Protein AF-A6IAZ4-F1 (afdb_monomer_lite)

InterPro domains:
  IPR018502 Annexin repeat [PF00191] (1-43)
  IPR018502 Annexin repeat [PS51897] (1-45)
  IPR018502 Annexin repeat [SM00335] (1-43)
  IPR037104 Annexin superfamily [G3DSA:1.10.220.10] (1-46)
  IPR037104 Annexin superfamily [SSF47874] (1-48)

Structure (mmCIF, N/CA/C/O backbone):
data_AF-A6IAZ4-F1
#
_entry.id   AF-A6IAZ4-F1
#
loop_
_atom_site.group_PDB
_atom_site.id
_atom_site.type_symbol
_atom_site.label_atom_id
_atom_site.label_alt_id
_atom_site.label_comp_id
_atom_site.label_asym_id
_atom_site.label_entity_id
_atom_site.label_seq_id
_atom_site.pdbx_PDB_ins_code
_atom_site.Cartn_x
_atom_site.Cartn_y
_atom_site.Cartn_z
_atom_site.occupancy
_atom_site.B_iso_or_equiv
_atom_site.auth_seq_id
_atom_site.auth_comp_id
_atom_site.auth_asym_id
_atom_site.auth_atom_id
_atom_site.pdbx_PDB_model_num
ATOM 1 N N . MET A 1 1 ? 8.658 -3.160 1.944 1.00 80.38 1 MET A N 1
ATOM 2 C CA . MET A 1 1 ? 7.669 -3.608 0.940 1.00 80.38 1 MET A CA 1
ATOM 3 C C . MET A 1 1 ? 8.259 -4.717 0.088 1.00 80.38 1 MET A C 1
ATOM 5 O O . MET A 1 1 ? 7.924 -5.856 0.351 1.00 80.38 1 MET A O 1
ATOM 9 N N . VAL A 1 2 ? 9.211 -4.438 -0.810 1.00 90.38 2 VAL A N 1
ATOM 10 C CA . VAL A 1 2 ? 9.754 -5.437 -1.759 1.00 90.38 2 VAL A CA 1
ATOM 11 C C . VAL A 1 2 ? 10.239 -6.738 -1.097 1.00 90.38 2 VAL A C 1
ATOM 13 O O . VAL A 1 2 ? 9.786 -7.809 -1.469 1.00 90.38 2 VAL A O 1
ATOM 16 N N . SER A 1 3 ? 11.088 -6.668 -0.069 1.00 93.12 3 SER A N 1
ATOM 17 C CA . SER A 1 3 ? 11.695 -7.863 0.547 1.00 93.12 3 SER A CA 1
ATOM 18 C C . SER A 1 3 ? 10.741 -8.761 1.342 1.00 93.12 3 SER A C 1
ATOM 20 O O . SER A 1 3 ? 11.125 -9.866 1.703 1.00 93.12 3 SER A O 1
ATOM 22 N N . ARG A 1 4 ? 9.536 -8.285 1.672 1.00 94.44 4 ARG A N 1
ATOM 23 C CA . ARG A 1 4 ? 8.567 -9.001 2.524 1.00 94.44 4 ARG A CA 1
ATOM 24 C C . ARG A 1 4 ? 7.253 -9.302 1.810 1.00 94.44 4 ARG A C 1
ATOM 26 O O . ARG A 1 4 ? 6.422 -10.009 2.371 1.00 94.44 4 ARG A O 1
ATOM 33 N N . ALA A 1 5 ? 7.081 -8.786 0.590 1.00 91.38 5 ALA A N 1
ATOM 34 C CA . ALA A 1 5 ? 5.845 -8.888 -0.181 1.00 91.38 5 ALA A CA 1
ATOM 35 C C . ALA A 1 5 ? 5.393 -10.348 -0.366 1.00 91.38 5 ALA A C 1
ATOM 37 O O . ALA A 1 5 ? 4.216 -10.647 -0.207 1.00 91.38 5 ALA A O 1
ATOM 38 N N . GLU A 1 6 ? 6.339 -11.256 -0.618 1.00 92.38 6 GLU A N 1
ATOM 39 C CA . GLU A 1 6 ? 6.078 -12.684 -0.867 1.00 92.38 6 GLU A CA 1
ATOM 40 C C . GLU A 1 6 ? 6.351 -13.586 0.349 1.00 92.38 6 GLU A C 1
ATOM 42 O O . GLU A 1 6 ? 6.245 -14.803 0.246 1.00 92.38 6 GLU A O 1
ATOM 47 N N . ILE A 1 7 ? 6.731 -13.008 1.494 1.00 94.25 7 ILE A N 1
ATOM 48 C CA . ILE A 1 7 ? 7.111 -13.775 2.691 1.00 94.25 7 ILE A CA 1
ATOM 49 C C . ILE A 1 7 ? 5.975 -13.749 3.712 1.00 94.25 7 ILE A C 1
ATOM 51 O O . ILE A 1 7 ? 5.423 -14.787 4.056 1.00 94.25 7 ILE A O 1
ATOM 55 N N . ASP A 1 8 ? 5.630 -12.561 4.205 1.00 94.94 8 ASP A N 1
ATOM 56 C CA . ASP A 1 8 ? 4.746 -12.395 5.365 1.00 94.94 8 ASP A CA 1
ATOM 57 C C . ASP A 1 8 ? 3.960 -11.074 5.322 1.00 94.94 8 ASP A C 1
ATOM 59 O O . ASP A 1 8 ? 3.584 -10.499 6.346 1.00 94.94 8 ASP A O 1
ATOM 63 N N . MET A 1 9 ? 3.687 -10.563 4.117 1.00 94.06 9 MET A N 1
ATOM 64 C CA . MET A 1 9 ? 3.008 -9.277 3.944 1.00 94.06 9 MET A CA 1
ATOM 65 C C . MET A 1 9 ? 1.610 -9.249 4.584 1.00 94.06 9 MET A C 1
ATOM 67 O O . MET A 1 9 ? 1.198 -8.213 5.106 1.00 94.06 9 MET A O 1
ATOM 71 N N . LEU A 1 10 ? 0.896 -10.381 4.598 1.00 93.94 10 LEU A N 1
ATOM 72 C CA . LEU A 1 10 ? -0.413 -10.512 5.251 1.00 93.94 10 LEU A CA 1
ATOM 73 C C . LEU A 1 10 ? -0.320 -10.345 6.775 1.00 93.94 10 LEU A C 1
ATOM 75 O O . LEU A 1 10 ? -1.104 -9.597 7.361 1.00 93.94 10 LEU A O 1
ATOM 79 N N . ASP A 1 11 ? 0.681 -10.958 7.408 1.00 95.56 11 ASP A N 1
ATOM 80 C CA . ASP A 1 11 ? 0.894 -10.839 8.852 1.00 95.56 11 ASP A CA 1
ATOM 81 C C . ASP A 1 11 ? 1.285 -9.411 9.236 1.00 95.56 11 ASP A C 1
ATOM 83 O O . ASP A 1 11 ? 0.791 -8.860 10.225 1.00 95.56 11 ASP A O 1
ATOM 87 N N . ILE A 1 12 ? 2.134 -8.772 8.427 1.00 95.62 12 ILE A N 1
ATOM 88 C CA . ILE A 1 12 ? 2.521 -7.372 8.6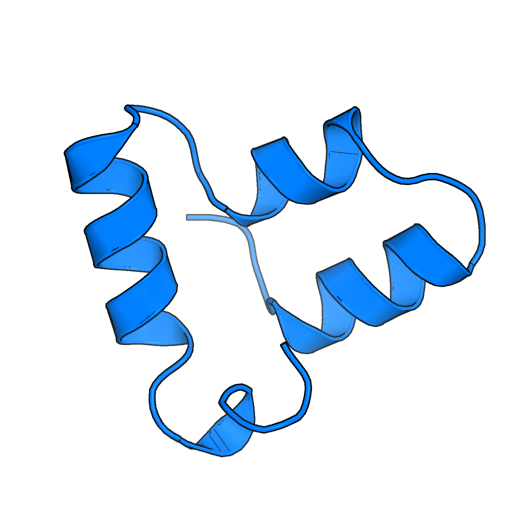20 1.00 95.62 12 ILE A CA 1
ATOM 89 C C . ILE A 1 12 ? 1.292 -6.459 8.525 1.00 95.62 12 ILE A C 1
ATOM 91 O O . ILE A 1 12 ? 1.129 -5.585 9.376 1.00 95.62 12 ILE A O 1
ATOM 95 N N . ARG A 1 13 ? 0.405 -6.664 7.541 1.00 94.38 13 ARG A N 1
ATOM 96 C CA . ARG A 1 13 ? -0.839 -5.886 7.386 1.00 94.38 13 ARG A CA 1
ATOM 97 C C . ARG A 1 13 ? -1.754 -6.017 8.601 1.00 94.38 13 ARG A C 1
ATOM 99 O O . ARG A 1 13 ? -2.176 -4.999 9.156 1.00 94.38 13 ARG A O 1
ATOM 106 N N . ALA A 1 14 ? -1.996 -7.245 9.058 1.00 95.31 14 ALA A N 1
ATOM 107 C CA . ALA A 1 14 ? -2.828 -7.510 10.228 1.00 95.31 14 ALA A CA 1
ATOM 108 C C . ALA A 1 14 ? -2.248 -6.862 11.498 1.00 95.31 14 ALA A C 1
ATOM 110 O O . ALA A 1 14 ? -2.961 -6.189 12.249 1.00 95.31 14 ALA A O 1
ATOM 111 N N . ASN A 1 15 ? -0.935 -6.996 11.713 1.00 96.25 15 ASN A N 1
ATOM 112 C CA . ASN A 1 15 ? -0.258 -6.378 12.851 1.00 96.25 15 ASN A CA 1
ATOM 113 C C . ASN A 1 15 ? -0.262 -4.848 12.771 1.00 96.25 15 ASN A C 1
ATOM 115 O O . ASN A 1 15 ? -0.507 -4.191 13.782 1.00 96.25 15 ASN A O 1
ATOM 119 N N . PHE A 1 16 ? -0.052 -4.276 11.585 1.00 96.44 16 PHE A N 1
ATOM 120 C CA . PHE A 1 16 ? -0.102 -2.832 11.373 1.00 96.44 16 PHE A CA 1
ATOM 121 C C . PHE A 1 16 ? -1.491 -2.271 11.700 1.00 96.44 16 PHE A C 1
ATOM 123 O O . PHE A 1 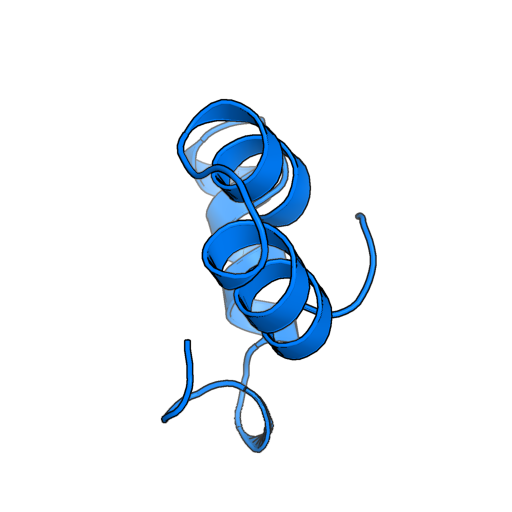16 ? -1.602 -1.300 12.449 1.00 96.44 16 PHE A O 1
ATOM 130 N N . LYS A 1 17 ? -2.559 -2.927 11.227 1.00 95.75 17 LYS A N 1
ATOM 131 C CA . LYS A 1 17 ? -3.943 -2.534 11.534 1.00 95.75 17 LYS A CA 1
ATOM 132 C C . LYS A 1 17 ? -4.237 -2.616 13.033 1.00 95.75 17 LYS A C 1
ATOM 134 O O . LYS A 1 17 ? -4.833 -1.691 13.578 1.00 95.75 17 LYS A O 1
ATOM 139 N N . ARG A 1 18 ? -3.759 -3.664 13.715 1.00 96.31 18 ARG A N 1
ATOM 140 C CA . ARG A 1 18 ? -3.892 -3.816 15.175 1.00 96.31 18 ARG A CA 1
ATOM 141 C C . ARG A 1 18 ? -3.171 -2.714 15.959 1.00 96.31 18 ARG A C 1
ATOM 143 O O . ARG A 1 18 ? -3.703 -2.250 16.958 1.00 96.31 18 ARG A O 1
ATOM 150 N N . LEU A 1 19 ? -1.973 -2.318 15.528 1.00 97.12 19 LEU A N 1
ATOM 151 C CA . LEU A 1 19 ? -1.141 -1.341 16.241 1.00 97.12 19 LEU A CA 1
ATOM 152 C C . LEU A 1 19 ? -1.559 0.111 15.983 1.00 97.12 19 LEU A C 1
ATOM 154 O O . LEU A 1 19 ? -1.501 0.930 16.895 1.00 97.12 19 LEU A O 1
ATOM 158 N N . TYR A 1 20 ? -1.971 0.435 14.755 1.00 95.44 20 TYR A N 1
ATOM 159 C CA . TYR A 1 20 ? -2.200 1.819 14.323 1.00 95.44 20 TYR A CA 1
ATOM 160 C C . TYR A 1 20 ? -3.668 2.151 14.027 1.00 95.44 20 TYR A C 1
ATOM 162 O O . TYR A 1 20 ? -3.971 3.292 13.681 1.00 95.44 20 TYR A O 1
ATOM 170 N N . GLY A 1 21 ? -4.578 1.176 14.117 1.00 95.06 21 GLY A N 1
ATOM 171 C CA . GLY A 1 21 ? -6.017 1.375 13.910 1.00 95.06 21 GLY A CA 1
ATOM 172 C C . GLY A 1 21 ? -6.428 1.701 12.468 1.00 95.06 21 GLY A C 1
ATOM 173 O O . GLY A 1 21 ? -7.587 2.022 12.222 1.00 95.06 21 GLY A O 1
ATOM 174 N N . LYS A 1 22 ? -5.503 1.624 11.506 1.00 94.44 22 LYS A N 1
ATOM 175 C CA . LYS A 1 22 ? -5.740 1.861 10.073 1.00 94.44 22 LYS A CA 1
ATOM 176 C C . LYS A 1 22 ? -5.022 0.811 9.235 1.00 94.44 22 LYS A C 1
ATOM 178 O O .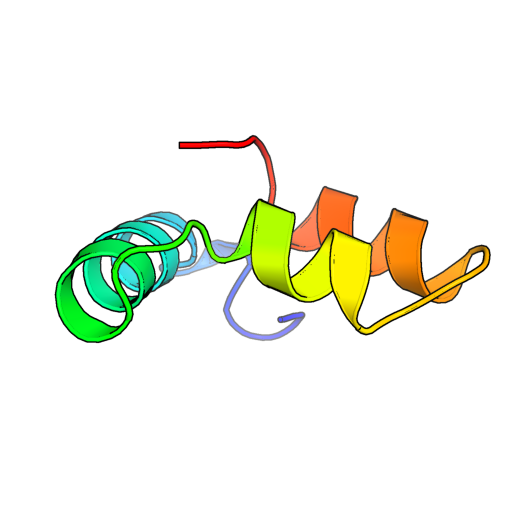 LYS A 1 22 ? -3.971 0.321 9.644 1.00 94.44 22 LYS A O 1
ATOM 183 N N . SER A 1 23 ? -5.566 0.470 8.067 1.00 96.19 23 SER A N 1
ATOM 184 C CA . SER A 1 23 ? -4.914 -0.490 7.175 1.00 96.19 23 SER A CA 1
ATOM 185 C C . SER A 1 23 ? -3.604 0.077 6.624 1.00 96.19 23 SER A C 1
ATOM 187 O O . SER A 1 23 ? -3.461 1.284 6.389 1.00 96.19 23 SER A O 1
ATOM 189 N N . LEU A 1 24 ? -2.633 -0.811 6.401 1.00 96.00 24 LEU A N 1
ATOM 190 C CA . LEU A 1 24 ? -1.375 -0.452 5.749 1.00 96.00 24 LEU A CA 1
ATOM 191 C C . LEU A 1 24 ? -1.641 0.123 4.345 1.00 96.00 24 LEU A C 1
ATOM 193 O O . LEU A 1 24 ? -1.026 1.114 3.955 1.00 96.00 24 LEU A O 1
ATOM 197 N N . TYR A 1 25 ? -2.624 -0.435 3.635 1.00 96.50 25 TYR A N 1
ATOM 198 C CA . TYR A 1 25 ? -3.063 0.026 2.319 1.00 96.50 25 TYR A CA 1
ATOM 199 C C . TYR A 1 25 ? -3.552 1.484 2.342 1.00 96.50 25 TYR A C 1
ATOM 201 O O . TYR A 1 25 ? -3.066 2.321 1.574 1.00 96.50 25 TYR A O 1
ATOM 209 N N . SER A 1 26 ? -4.462 1.831 3.264 1.00 96.12 26 SER A N 1
ATOM 210 C CA . SER A 1 26 ? -4.945 3.209 3.422 1.00 96.12 26 SER A CA 1
ATOM 211 C C . SER A 1 26 ? -3.820 4.166 3.806 1.00 96.12 26 SER A C 1
ATOM 213 O O . SER A 1 26 ? -3.828 5.319 3.368 1.00 96.12 26 SER A O 1
ATOM 215 N N . PHE A 1 27 ? -2.868 3.711 4.621 1.00 96.44 27 PHE A N 1
ATOM 216 C CA . PHE A 1 27 ? -1.719 4.519 5.006 1.00 96.44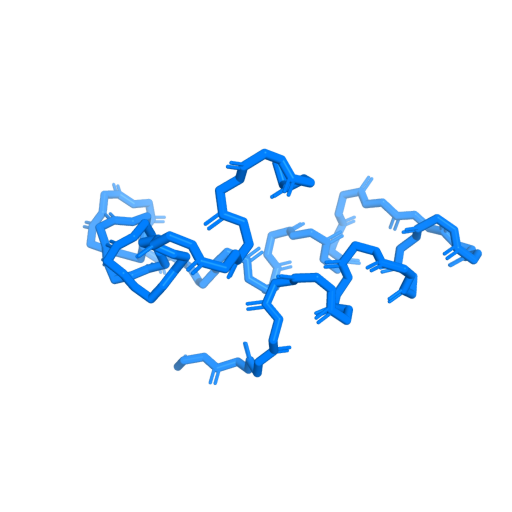 27 PHE A CA 1
ATOM 217 C C . PHE A 1 27 ? -0.848 4.867 3.791 1.00 96.44 27 PHE A C 1
ATOM 219 O O . PHE A 1 27 ? -0.609 6.044 3.528 1.00 96.44 27 PHE A O 1
ATOM 226 N N . ILE A 1 28 ? -0.473 3.868 2.987 1.00 95.94 28 ILE A N 1
ATOM 227 C CA . ILE A 1 28 ? 0.311 4.064 1.758 1.00 95.94 28 ILE A CA 1
ATOM 228 C C . ILE A 1 28 ? -0.422 4.986 0.778 1.00 95.94 28 ILE A C 1
ATOM 230 O O . ILE A 1 28 ? 0.191 5.876 0.184 1.00 95.94 28 ILE A O 1
ATOM 234 N N . LYS A 1 29 ? -1.737 4.794 0.608 1.00 95.88 29 LYS A N 1
ATOM 235 C CA . LYS A 1 29 ? -2.560 5.591 -0.311 1.00 95.88 29 LYS A CA 1
ATOM 236 C C . LYS A 1 29 ? -2.580 7.078 0.057 1.00 95.88 29 LYS A C 1
ATOM 238 O O . LYS A 1 29 ? -2.635 7.907 -0.852 1.00 95.88 29 LYS A O 1
ATOM 243 N N . GLY A 1 30 ? -2.561 7.402 1.351 1.00 96.69 30 GLY A N 1
ATOM 244 C CA . GLY A 1 30 ? -2.557 8.779 1.845 1.00 96.69 30 GLY A CA 1
ATOM 245 C C . GLY A 1 30 ? -1.187 9.456 1.779 1.00 96.69 30 GLY A C 1
ATOM 246 O O . GLY A 1 30 ? -1.126 10.648 1.496 1.00 96.69 30 GLY A O 1
ATOM 247 N N . ASP A 1 31 ? -0.111 8.700 2.001 1.00 97.25 31 ASP A N 1
ATOM 248 C CA . ASP A 1 31 ? 1.234 9.257 2.218 1.00 97.25 31 ASP A CA 1
ATOM 249 C C . ASP A 1 31 ? 2.101 9.321 0.946 1.00 97.25 31 ASP A C 1
ATOM 251 O O . ASP A 1 31 ? 3.010 10.135 0.821 1.00 97.25 31 ASP A O 1
ATOM 255 N N . THR A 1 3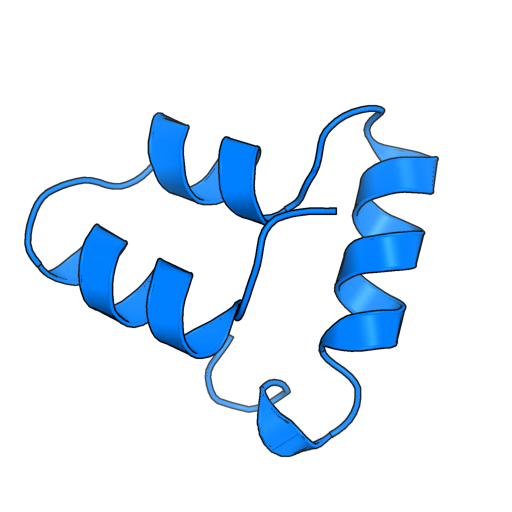2 ? 1.810 8.477 -0.045 1.00 97.31 32 THR A N 1
ATOM 256 C CA . THR A 1 32 ? 2.573 8.404 -1.307 1.00 97.31 32 THR A CA 1
ATOM 257 C C . THR A 1 32 ? 1.746 8.928 -2.469 1.00 97.31 32 THR A C 1
ATOM 259 O O . THR A 1 32 ? 0.544 9.090 -2.312 1.00 97.31 32 THR A O 1
ATOM 262 N N . SER A 1 33 ? 2.309 9.188 -3.653 1.00 97.44 33 SER A N 1
ATOM 263 C CA . SER A 1 33 ? 1.557 9.646 -4.840 1.00 97.44 33 SER A CA 1
ATOM 264 C C . SER A 1 33 ? 2.132 9.104 -6.157 1.00 97.44 33 SER A C 1
ATOM 266 O O . SER A 1 33 ? 3.153 8.415 -6.164 1.00 97.44 33 SER A O 1
ATOM 268 N N . GLY A 1 34 ? 1.427 9.347 -7.269 1.00 97.56 34 GLY A N 1
ATOM 269 C CA . GLY A 1 34 ? 1.859 8.943 -8.612 1.00 97.56 34 GLY A CA 1
ATOM 270 C C . GLY A 1 34 ? 2.001 7.429 -8.801 1.00 97.56 34 GLY A C 1
ATOM 271 O O . GLY A 1 34 ? 1.315 6.634 -8.155 1.00 97.56 34 GLY A O 1
ATOM 272 N N . ASP A 1 35 ? 2.896 7.024 -9.701 1.00 97.31 35 ASP A N 1
ATOM 273 C CA . ASP A 1 35 ? 3.141 5.606 -9.994 1.00 97.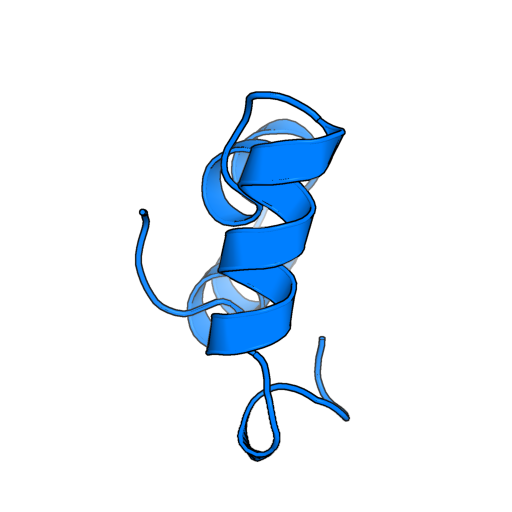31 35 ASP A CA 1
ATOM 274 C C . ASP A 1 35 ? 3.858 4.885 -8.852 1.00 97.31 35 ASP A C 1
ATOM 276 O O . ASP A 1 35 ? 3.631 3.695 -8.641 1.00 97.31 35 ASP A O 1
ATOM 280 N N . TYR A 1 36 ? 4.623 5.616 -8.035 1.00 96.12 36 TYR A N 1
ATOM 281 C CA . TYR A 1 36 ? 5.213 5.071 -6.815 1.00 96.12 36 TYR A CA 1
ATOM 282 C C . TYR A 1 36 ? 4.137 4.523 -5.869 1.00 96.12 36 TYR A C 1
ATOM 284 O O . TYR A 1 36 ? 4.233 3.380 -5.422 1.00 96.12 36 TYR A O 1
ATOM 292 N N . ARG A 1 37 ? 3.049 5.282 -5.655 1.00 96.88 37 ARG A N 1
ATOM 293 C CA . ARG A 1 37 ? 1.879 4.798 -4.905 1.00 96.88 37 ARG A CA 1
ATOM 294 C C . ARG A 1 37 ? 1.319 3.523 -5.523 1.00 96.88 37 ARG A C 1
ATOM 296 O O . ARG A 1 37 ? 1.060 2.569 -4.800 1.00 96.88 37 ARG A O 1
ATOM 303 N N . LYS A 1 38 ? 1.114 3.500 -6.843 1.00 96.12 38 LYS A N 1
ATOM 304 C CA . LYS A 1 38 ? 0.509 2.343 -7.523 1.00 96.12 38 LYS A CA 1
ATOM 305 C C . LYS A 1 38 ? 1.333 1.076 -7.304 1.00 96.12 38 LYS A C 1
ATOM 307 O O . LYS A 1 38 ? 0.773 0.065 -6.898 1.00 96.12 38 LYS A O 1
ATOM 312 N N . VAL A 1 39 ? 2.649 1.149 -7.509 1.00 96.06 39 VAL A N 1
ATOM 313 C CA . VAL A 1 39 ? 3.556 0.006 -7.315 1.00 96.06 39 VAL A CA 1
ATOM 314 C C . VAL A 1 39 ? 3.536 -0.465 -5.863 1.00 96.06 39 VAL A C 1
ATOM 316 O O . VAL A 1 39 ? 3.444 -1.662 -5.606 1.00 96.06 39 VAL A O 1
ATOM 319 N N . LEU A 1 40 ? 3.561 0.462 -4.904 1.00 96.25 40 LEU A N 1
ATOM 320 C CA . LEU A 1 40 ? 3.480 0.108 -3.492 1.00 96.25 40 LEU A CA 1
ATOM 321 C C . LEU A 1 40 ? 2.149 -0.556 -3.132 1.00 96.25 40 LEU A C 1
ATOM 323 O O . LEU A 1 40 ? 2.156 -1.563 -2.436 1.00 96.25 40 LEU A O 1
ATOM 327 N N . LEU A 1 41 ? 1.017 -0.045 -3.614 1.00 95.38 41 LEU A N 1
ATOM 328 C CA . LEU A 1 41 ? -0.282 -0.666 -3.352 1.00 95.38 41 LEU A CA 1
ATOM 329 C C . LEU A 1 41 ? -0.357 -2.078 -3.950 1.00 95.38 41 LEU A C 1
ATOM 331 O O . LEU A 1 41 ? -0.836 -2.979 -3.272 1.00 95.38 41 LEU A O 1
ATOM 335 N N . ILE A 1 42 ? 0.205 -2.303 -5.143 1.00 94.31 42 ILE A N 1
ATOM 336 C CA . ILE A 1 42 ? 0.309 -3.647 -5.739 1.00 94.31 42 ILE A CA 1
ATOM 337 C C . ILE A 1 42 ? 1.146 -4.579 -4.853 1.00 94.31 42 ILE A C 1
ATOM 339 O O . ILE A 1 42 ? 0.723 -5.697 -4.578 1.00 94.31 42 ILE A O 1
ATOM 343 N N . LEU A 1 43 ? 2.300 -4.114 -4.361 1.00 94.06 43 LEU A N 1
ATOM 344 C CA . LEU A 1 43 ? 3.154 -4.894 -3.456 1.00 94.06 43 LEU A CA 1
ATOM 345 C C . LEU A 1 43 ? 2.510 -5.138 -2.082 1.00 94.06 43 LEU A C 1
ATOM 347 O O . LEU A 1 43 ? 2.794 -6.147 -1.445 1.00 94.06 43 LEU A O 1
ATOM 351 N N . CYS A 1 44 ? 1.664 -4.218 -1.614 1.00 93.25 44 CYS A N 1
ATOM 352 C CA . CYS A 1 44 ? 0.889 -4.384 -0.386 1.00 93.25 44 CYS A CA 1
ATOM 353 C C . CYS A 1 44 ? -0.242 -5.411 -0.561 1.00 93.25 44 CYS A C 1
ATOM 355 O O . CYS A 1 44 ? -0.614 -6.090 0.397 1.00 93.25 44 CYS A O 1
ATOM 357 N N . GLY A 1 45 ? -0.797 -5.517 -1.771 1.00 89.12 45 GLY A N 1
ATOM 358 C CA . GLY A 1 45 ? -1.951 -6.348 -2.089 1.00 89.12 45 GLY A CA 1
ATOM 359 C C . GLY A 1 45 ? -3.275 -5.586 -1.968 1.00 89.12 45 GLY A C 1
ATOM 360 O O . GLY A 1 45 ? -3.420 -4.480 -2.483 1.00 89.12 45 GLY A O 1
ATOM 361 N N . GLY A 1 46 ? -4.271 -6.208 -1.334 1.00 85.25 46 GLY A N 1
ATOM 362 C CA . GLY A 1 46 ? -5.606 -5.626 -1.140 1.00 85.25 46 GLY A CA 1
ATOM 363 C C . GLY A 1 46 ? -5.711 -4.694 0.070 1.00 85.25 46 GLY A C 1
ATOM 364 O O . GLY A 1 46 ? -4.742 -4.492 0.799 1.00 85.25 46 GLY A O 1
ATOM 365 N N . ASP A 1 47 ? -6.910 -4.159 0.294 1.00 78.44 47 ASP A N 1
ATOM 366 C CA . ASP A 1 47 ? -7.275 -3.516 1.562 1.00 78.44 47 ASP A CA 1
ATOM 367 C C . ASP A 1 47 ? -7.842 -4.567 2.539 1.00 78.44 47 ASP A C 1
ATOM 369 O O . ASP A 1 47 ? -8.351 -5.601 2.098 1.00 78.44 47 ASP A O 1
ATOM 373 N N . ASP A 1 48 ? -7.697 -4.327 3.847 1.00 71.56 48 ASP A N 1
ATOM 374 C CA . ASP A 1 48 ? -8.169 -5.197 4.948 1.00 71.56 48 ASP A CA 1
ATOM 375 C C . ASP A 1 48 ? -9.407 -4.636 5.646 1.00 71.56 48 ASP A C 1
ATOM 377 O O . ASP A 1 48 ? -9.401 -3.419 5.955 1.00 71.56 48 ASP A O 1
#

Radius of gyration: 10.15 Å; chains: 1; bounding box: 20×23×26 Å

Foldseek 3Di:
DVVCLPPQLVVVQVVCCVVPVAGPLVVLVVPDDDVVSVVVNVSSPDTD

Sequence (48 aa):
MVSRAEIDMLDIRANFKRLYGKSLYSFIKGDTSGDYRKVLLILCGGDD

Secondary structure (DSSP, 8-state):
-GGGTTTTHHHHHHHHHHHHSS-HHHHHHHH--HHHHHHHHHHH-S--

pLDDT: mean 93.88, std 5.04, range [71.56, 97.56]

Organism: Rattus norvegicus (NCBI:txid10116)